Protein AF-A0A9R1CIN1-F1 (afdb_monomer_lite)

Structure (mmCIF, N/CA/C/O backbone):
data_AF-A0A9R1CIN1-F1
#
_entry.id   AF-A0A9R1CIN1-F1
#
loop_
_atom_site.group_PDB
_atom_site.id
_atom_site.type_symbol
_atom_site.label_atom_id
_atom_site.label_alt_id
_atom_site.label_comp_id
_atom_site.label_asym_id
_atom_site.label_entity_id
_atom_site.label_seq_id
_atom_site.pdbx_PDB_ins_code
_atom_site.Cartn_x
_atom_site.Cartn_y
_atom_site.Cartn_z
_atom_site.occupancy
_atom_site.B_iso_or_equiv
_atom_site.auth_seq_id
_atom_site.auth_comp_id
_atom_site.auth_asym_id
_atom_site.auth_atom_id
_atom_site.pdbx_PDB_model_num
ATOM 1 N N . MET A 1 1 ? -16.909 10.415 8.789 1.00 70.81 1 MET A N 1
ATOM 2 C CA . MET A 1 1 ? -15.830 10.164 7.809 1.00 70.81 1 MET A CA 1
ATOM 3 C C . MET A 1 1 ? -15.130 8.892 8.243 1.00 70.81 1 MET A C 1
ATOM 5 O O . MET A 1 1 ? -14.930 8.748 9.443 1.00 70.81 1 MET A O 1
ATOM 9 N N . SER A 1 2 ? -14.850 7.971 7.316 1.00 83.56 2 SER A N 1
ATOM 10 C CA . SER A 1 2 ? -14.160 6.710 7.631 1.00 83.56 2 SER A CA 1
ATOM 11 C C . SER A 1 2 ? -12.749 6.995 8.178 1.00 83.56 2 SER A C 1
ATOM 13 O O . SER A 1 2 ? -12.068 7.854 7.612 1.00 83.56 2 SER A O 1
ATOM 15 N N . PRO A 1 3 ? -12.286 6.296 9.235 1.00 88.06 3 PRO A N 1
ATOM 16 C CA . PRO A 1 3 ? -10.905 6.387 9.720 1.00 88.06 3 PRO A CA 1
ATOM 17 C C . PRO A 1 3 ? -9.854 6.014 8.668 1.00 88.06 3 PRO A C 1
ATOM 19 O O . PRO A 1 3 ? -8.723 6.480 8.739 1.00 88.06 3 PRO A O 1
ATOM 22 N N . LEU A 1 4 ? -10.219 5.190 7.682 1.00 88.50 4 LEU A N 1
ATOM 23 C CA . LEU A 1 4 ? -9.330 4.763 6.597 1.00 88.50 4 LEU A CA 1
ATOM 24 C C . LEU A 1 4 ? -9.269 5.747 5.431 1.00 88.50 4 LEU A C 1
ATOM 26 O O . LEU A 1 4 ? -8.495 5.548 4.484 1.00 88.50 4 LEU A O 1
ATOM 30 N N . GLU A 1 5 ? -10.088 6.794 5.480 1.00 86.00 5 GLU A N 1
ATOM 31 C CA . GLU A 1 5 ? -10.163 7.768 4.414 1.00 86.00 5 GLU A CA 1
ATOM 32 C C . GLU A 1 5 ? -8.880 8.592 4.355 1.00 86.00 5 GLU A C 1
ATOM 34 O O . GLU A 1 5 ? -8.491 9.260 5.311 1.00 86.00 5 GLU A O 1
ATOM 39 N N . SER A 1 6 ? -8.253 8.607 3.177 1.00 84.06 6 SER A N 1
ATOM 40 C CA . SER A 1 6 ? -7.170 9.540 2.869 1.00 84.06 6 SER A CA 1
ATOM 41 C C . SER A 1 6 ? -5.920 9.439 3.762 1.00 84.06 6 SER A C 1
ATOM 43 O O . SER A 1 6 ? -5.223 10.437 3.972 1.00 84.06 6 SER A O 1
ATOM 45 N N . LEU A 1 7 ? -5.591 8.243 4.251 1.00 90.44 7 LEU A N 1
ATOM 46 C CA . LEU A 1 7 ? -4.365 8.019 5.015 1.00 90.44 7 LEU A CA 1
ATOM 47 C C . LEU A 1 7 ? -3.147 7.908 4.090 1.00 90.44 7 LEU A C 1
ATOM 49 O O . LEU A 1 7 ? -3.211 7.368 2.983 1.00 90.44 7 LEU A O 1
ATOM 53 N N . SER A 1 8 ? -2.002 8.392 4.569 1.00 92.31 8 SER A N 1
ATOM 54 C CA . SER A 1 8 ? -0.723 8.263 3.870 1.00 92.31 8 SER A CA 1
ATOM 55 C C . SER A 1 8 ? 0.415 8.060 4.860 1.00 92.31 8 SER A C 1
ATOM 57 O O . SER A 1 8 ? 0.548 8.855 5.798 1.00 92.31 8 SER A O 1
ATOM 59 N N . GLN A 1 9 ? 1.262 7.064 4.609 1.00 92.38 9 GLN A N 1
ATOM 60 C CA . GLN A 1 9 ? 2.393 6.731 5.467 1.00 92.38 9 GLN A CA 1
ATOM 61 C C . GLN A 1 9 ? 3.642 6.385 4.660 1.00 92.38 9 GLN A C 1
ATOM 63 O O . GLN A 1 9 ? 3.578 5.716 3.631 1.00 92.38 9 GLN A O 1
ATOM 68 N N . ARG A 1 10 ? 4.808 6.809 5.151 1.00 92.19 10 ARG A N 1
ATOM 69 C CA . ARG A 1 10 ? 6.095 6.406 4.579 1.00 92.19 10 ARG A CA 1
ATOM 70 C C . ARG A 1 10 ? 6.575 5.118 5.240 1.00 92.19 10 ARG A C 1
ATOM 72 O O . ARG A 1 10 ? 6.716 5.074 6.456 1.00 92.19 10 ARG A O 1
ATOM 79 N N . ILE A 1 11 ? 6.891 4.102 4.442 1.00 93.38 11 ILE A N 1
ATOM 80 C CA . ILE A 1 11 ? 7.419 2.821 4.927 1.00 93.38 11 ILE A CA 1
ATOM 81 C C . ILE A 1 11 ? 8.900 2.718 4.568 1.00 93.38 11 ILE A C 1
ATOM 83 O O . ILE A 1 11 ? 9.298 2.977 3.429 1.00 93.38 11 ILE A O 1
ATOM 87 N N . HIS A 1 12 ? 9.729 2.340 5.541 1.00 91.50 12 HIS A N 1
ATOM 88 C CA . HIS A 1 12 ? 11.153 2.075 5.349 1.00 91.50 12 HIS A CA 1
ATOM 89 C C . HIS A 1 12 ? 11.402 0.565 5.386 1.00 91.50 12 HIS A C 1
ATOM 91 O O . HIS A 1 12 ? 11.463 -0.033 6.456 1.00 91.50 12 HIS A O 1
ATOM 97 N N . ALA A 1 13 ? 11.571 -0.050 4.217 1.00 89.62 13 ALA A N 1
ATOM 98 C CA . ALA A 1 13 ? 11.875 -1.470 4.092 1.00 89.62 13 ALA A CA 1
ATOM 99 C C . ALA A 1 13 ? 13.382 -1.703 4.287 1.00 89.62 13 ALA A C 1
ATOM 101 O O . ALA A 1 13 ? 14.145 -1.845 3.331 1.00 89.62 13 ALA A O 1
ATOM 102 N N . THR A 1 14 ? 13.824 -1.689 5.546 1.00 86.25 14 THR A N 1
ATOM 103 C CA . THR A 1 14 ? 15.242 -1.805 5.937 1.00 86.25 14 THR A CA 1
ATOM 104 C C . THR A 1 14 ? 15.818 -3.208 5.767 1.00 86.25 14 THR A C 1
ATOM 106 O O . THR A 1 14 ? 17.038 -3.364 5.732 1.00 86.25 14 THR A O 1
ATOM 109 N N . LEU A 1 15 ? 14.957 -4.222 5.645 1.00 85.81 15 LEU A N 1
ATOM 110 C CA . LEU A 1 15 ? 15.379 -5.596 5.388 1.00 85.81 15 LEU A CA 1
ATOM 111 C C . LEU A 1 15 ? 15.791 -5.820 3.928 1.00 85.81 15 LEU A C 1
ATOM 113 O O . LEU A 1 15 ? 16.575 -6.731 3.668 1.00 85.81 15 LEU A O 1
ATOM 117 N N . LEU A 1 16 ? 15.333 -4.982 2.993 1.00 86.94 16 LEU A N 1
ATOM 118 C CA . LEU A 1 16 ? 15.762 -5.044 1.597 1.00 86.94 16 LEU A CA 1
ATOM 119 C C . LEU A 1 16 ? 17.217 -4.582 1.441 1.00 86.94 16 LEU A C 1
ATOM 121 O O . LEU A 1 16 ? 17.738 -3.784 2.221 1.00 86.94 16 LEU A O 1
ATOM 125 N N . SER A 1 17 ? 17.886 -5.103 0.417 1.00 84.25 17 SER A N 1
ATOM 126 C CA . SER A 1 17 ? 19.246 -4.732 0.042 1.00 84.25 17 SER A CA 1
ATOM 127 C C . SER A 1 17 ? 19.285 -4.338 -1.443 1.00 84.25 17 SER A C 1
ATOM 129 O O . SER A 1 17 ? 19.195 -5.229 -2.295 1.00 84.25 17 SER A O 1
ATOM 131 N N . PRO A 1 18 ? 19.415 -3.031 -1.757 1.00 85.94 18 PRO A N 1
ATOM 132 C CA . PRO A 1 18 ? 19.494 -1.902 -0.817 1.00 85.94 18 PRO A CA 1
ATOM 133 C C . PRO A 1 18 ? 18.159 -1.622 -0.085 1.00 85.94 18 PRO A C 1
ATOM 135 O O . PRO A 1 18 ? 17.100 -1.998 -0.590 1.00 85.94 18 PRO A O 1
ATOM 138 N N . PRO A 1 19 ? 18.181 -0.949 1.087 1.00 88.38 19 PRO A N 1
ATOM 139 C CA . PRO A 1 19 ? 16.961 -0.511 1.760 1.00 88.38 19 PRO A CA 1
ATOM 140 C C . PRO A 1 19 ? 16.111 0.387 0.863 1.00 88.38 19 PRO A C 1
ATOM 142 O O . PRO A 1 19 ? 16.631 1.318 0.245 1.00 88.38 19 PRO A O 1
ATOM 145 N N . ALA A 1 20 ? 14.800 0.161 0.852 1.00 90.94 20 ALA A N 1
ATOM 146 C CA . ALA A 1 20 ? 13.874 0.924 0.021 1.00 90.94 20 ALA A CA 1
ATOM 147 C C . ALA A 1 20 ? 12.898 1.759 0.855 1.00 90.94 20 ALA A C 1
ATOM 149 O O . ALA A 1 20 ? 12.593 1.458 2.012 1.00 90.94 20 ALA A O 1
ATOM 150 N N . LYS A 1 21 ? 12.405 2.837 0.246 1.00 93.12 21 LYS A N 1
ATOM 151 C CA . LYS A 1 21 ? 11.397 3.730 0.817 1.00 93.12 21 LYS A CA 1
ATOM 152 C C . LYS A 1 21 ? 10.156 3.675 -0.053 1.00 93.12 21 LYS A C 1
ATOM 154 O O . LYS A 1 21 ? 10.254 3.871 -1.259 1.00 93.12 21 LYS A O 1
ATOM 159 N N . PHE A 1 22 ? 9.014 3.475 0.581 1.00 94.56 22 PHE A N 1
ATOM 160 C CA . PHE A 1 22 ? 7.723 3.455 -0.083 1.00 94.56 22 PHE A CA 1
ATOM 161 C C . PHE A 1 22 ? 6.812 4.530 0.500 1.00 94.56 22 PHE A C 1
ATOM 163 O O . PHE A 1 22 ? 6.932 4.887 1.676 1.00 94.56 22 PHE A O 1
ATOM 170 N N . LEU A 1 23 ? 5.892 5.026 -0.319 1.00 94.50 23 LEU A N 1
ATOM 171 C CA . LEU A 1 23 ? 4.753 5.819 0.122 1.00 94.50 23 LEU A CA 1
ATOM 172 C C . LEU A 1 23 ? 3.507 4.940 0.023 1.00 94.50 23 LEU A C 1
ATOM 174 O O . LEU A 1 23 ? 3.068 4.611 -1.073 1.00 94.50 23 LEU A O 1
ATOM 178 N N . LEU A 1 24 ? 2.950 4.559 1.167 1.00 95.44 24 LEU A N 1
ATOM 179 C CA . LEU A 1 24 ? 1.641 3.931 1.245 1.00 95.44 24 LEU A CA 1
ATOM 180 C C . LEU A 1 24 ? 0.569 5.016 1.237 1.00 95.44 24 LEU A C 1
ATOM 182 O O . LEU A 1 24 ? 0.653 5.984 1.996 1.00 95.44 24 LEU A O 1
ATOM 186 N N . THR A 1 25 ? -0.464 4.813 0.436 1.00 94.31 25 THR A N 1
ATOM 187 C CA . THR A 1 25 ? -1.709 5.567 0.497 1.00 94.31 25 THR A CA 1
ATOM 188 C C . THR A 1 25 ? -2.868 4.598 0.697 1.00 94.31 25 THR A C 1
ATOM 190 O O . THR A 1 25 ? -2.866 3.471 0.197 1.00 94.31 25 THR A O 1
ATOM 193 N N . SER A 1 26 ? -3.854 5.042 1.464 1.00 91.81 26 SER A N 1
ATOM 194 C CA . SER A 1 26 ? -5.037 4.274 1.828 1.00 91.81 26 SER A CA 1
ATOM 195 C C . SER A 1 26 ? -6.272 5.129 1.601 1.00 91.81 26 SER A C 1
ATOM 197 O O . SER A 1 26 ? -6.281 6.319 1.925 1.00 91.81 26 SER A O 1
ATOM 199 N N . LYS A 1 27 ? -7.313 4.524 1.031 1.00 90.31 27 LYS A N 1
ATOM 200 C CA . LYS A 1 27 ? -8.592 5.190 0.801 1.00 90.31 27 LYS A CA 1
ATOM 201 C C . LYS A 1 27 ? -9.753 4.211 0.935 1.00 90.31 27 LYS A C 1
ATOM 203 O O . LYS A 1 27 ? -9.635 3.056 0.516 1.00 90.31 27 LYS A O 1
ATOM 208 N N . ARG A 1 28 ? -10.883 4.684 1.463 1.00 89.44 28 ARG A N 1
ATOM 209 C CA . ARG A 1 28 ? -12.135 3.929 1.454 1.00 89.44 28 ARG A CA 1
ATOM 210 C C . ARG A 1 28 ? -12.804 4.062 0.083 1.00 89.44 28 ARG A C 1
ATOM 212 O O . ARG A 1 28 ? -12.835 5.144 -0.506 1.00 89.44 28 ARG A O 1
ATOM 219 N N . ALA A 1 29 ? -13.282 2.959 -0.481 1.00 84.81 29 ALA A N 1
ATOM 220 C CA . ALA A 1 29 ? -14.092 3.021 -1.693 1.00 84.81 29 ALA A CA 1
ATOM 221 C C . ALA A 1 29 ? -15.474 3.622 -1.390 1.00 84.81 29 ALA A C 1
ATOM 223 O O . ALA A 1 29 ? -15.949 3.564 -0.264 1.00 84.81 29 ALA A O 1
ATOM 224 N N . VAL A 1 30 ? -16.115 4.201 -2.411 1.00 79.12 30 VAL A N 1
ATOM 225 C CA . VAL A 1 30 ? -17.424 4.877 -2.285 1.00 79.12 30 VAL A CA 1
ATOM 226 C C . VAL A 1 30 ? -18.550 3.904 -1.918 1.00 79.12 30 VAL A C 1
ATOM 228 O O . VAL A 1 30 ? -19.566 4.319 -1.376 1.00 79.12 30 VAL A O 1
ATOM 231 N N . ASP A 1 31 ? -18.375 2.621 -2.225 1.00 79.06 31 ASP A N 1
ATOM 232 C CA . ASP A 1 31 ? -19.323 1.552 -1.908 1.00 79.06 31 ASP A CA 1
ATOM 233 C C . ASP A 1 31 ? -19.186 1.014 -0.473 1.00 79.06 31 ASP A C 1
ATOM 235 O O . ASP A 1 31 ? -19.886 0.069 -0.125 1.00 79.06 31 ASP A O 1
ATOM 239 N N . ASP A 1 32 ? -18.298 1.588 0.351 1.00 73.69 32 ASP A N 1
ATOM 240 C CA . ASP A 1 32 ? -18.041 1.210 1.748 1.00 73.69 32 ASP A CA 1
ATOM 241 C C . ASP A 1 32 ? -17.740 -0.287 1.973 1.00 73.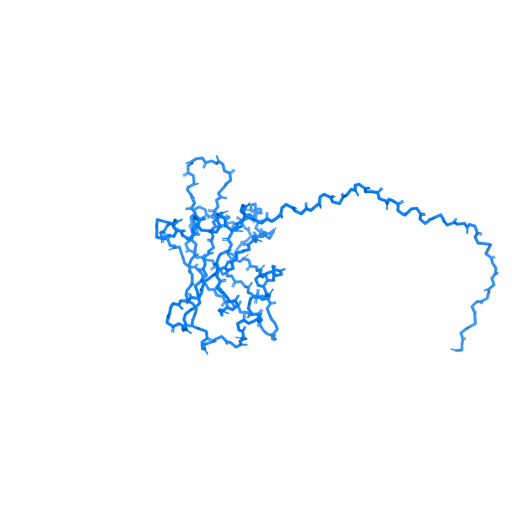69 32 ASP A C 1
ATOM 243 O O . ASP A 1 32 ? -17.716 -0.764 3.106 1.00 73.69 32 ASP A O 1
ATOM 247 N N . GLN A 1 33 ? -17.429 -1.053 0.928 1.00 86.69 33 GLN A N 1
ATOM 248 C CA . GLN A 1 33 ? -17.014 -2.454 1.059 1.00 86.69 33 GLN A CA 1
ATOM 249 C C . GLN A 1 33 ? -15.511 -2.588 0.885 1.00 86.69 33 GLN A C 1
ATOM 251 O O . GLN A 1 33 ? -14.843 -3.270 1.663 1.00 86.69 33 GLN A O 1
ATOM 256 N N . TRP A 1 34 ? -14.946 -1.825 -0.046 1.00 91.75 34 TRP A N 1
ATOM 257 C CA . TRP A 1 34 ? -13.546 -1.967 -0.407 1.00 91.75 34 TRP A CA 1
ATOM 258 C C . TRP A 1 34 ? -12.649 -0.952 0.295 1.00 91.75 34 TRP A C 1
ATOM 260 O O . TRP A 1 34 ? -12.966 0.230 0.463 1.00 91.75 34 TRP A O 1
ATOM 270 N N . TRP A 1 35 ? -11.482 -1.429 0.697 1.00 93.12 35 TRP A N 1
ATOM 271 C CA . TRP A 1 35 ? -10.374 -0.641 1.194 1.00 93.12 35 TRP A CA 1
ATOM 272 C C . TRP A 1 35 ? -9.221 -0.726 0.203 1.00 93.12 35 TRP A C 1
ATOM 274 O O . TRP A 1 35 ? -8.722 -1.806 -0.107 1.00 93.12 35 TRP A O 1
ATOM 284 N N . ARG A 1 36 ? -8.819 0.427 -0.332 1.00 93.75 36 ARG A N 1
ATOM 285 C CA . ARG A 1 36 ? -7.842 0.515 -1.416 1.00 93.75 36 ARG A CA 1
ATOM 286 C C . ARG A 1 36 ? -6.494 0.934 -0.866 1.00 93.75 36 ARG A C 1
ATOM 288 O O . ARG A 1 36 ? -6.355 2.035 -0.331 1.00 93.75 36 ARG A O 1
ATOM 295 N N . LEU A 1 37 ? -5.501 0.078 -1.062 1.00 95.31 37 LEU A N 1
ATOM 296 C CA . LEU A 1 37 ? -4.110 0.319 -0.705 1.00 95.31 37 LEU A CA 1
ATOM 297 C C . LEU A 1 37 ? -3.269 0.500 -1.958 1.00 95.31 37 LEU A C 1
ATOM 299 O O . LEU A 1 37 ? -3.345 -0.306 -2.888 1.00 95.31 37 LEU A O 1
ATOM 303 N N . ARG A 1 38 ? -2.457 1.554 -1.984 1.00 96.38 38 ARG A N 1
ATOM 304 C CA . ARG A 1 38 ? -1.497 1.805 -3.062 1.00 96.38 38 ARG A CA 1
ATOM 305 C C . ARG A 1 38 ? -0.130 2.065 -2.461 1.00 96.38 38 ARG A C 1
ATOM 307 O O . ARG A 1 38 ? 0.013 2.884 -1.557 1.00 96.38 38 ARG A O 1
ATOM 314 N N . LEU A 1 39 ? 0.870 1.347 -2.946 1.00 96.81 39 LEU A N 1
ATOM 315 C CA . LEU A 1 39 ? 2.239 1.437 -2.470 1.00 96.81 39 LEU A CA 1
ATOM 316 C C . LEU A 1 39 ? 3.110 1.979 -3.594 1.00 96.81 39 LEU A C 1
ATOM 318 O O . LEU A 1 39 ? 3.407 1.276 -4.554 1.00 96.81 39 LEU A O 1
ATOM 322 N N . PHE A 1 40 ? 3.503 3.240 -3.475 1.00 95.31 40 PHE A N 1
ATOM 323 C CA . PHE A 1 40 ? 4.345 3.912 -4.450 1.00 95.31 40 PHE A CA 1
ATOM 324 C C . PHE A 1 40 ? 5.815 3.759 -4.094 1.00 95.31 40 PHE A C 1
ATOM 326 O O . PHE A 1 40 ? 6.213 3.867 -2.931 1.00 95.31 40 PHE A O 1
ATOM 333 N N . TRP A 1 41 ? 6.631 3.588 -5.121 1.00 94.25 41 TRP A N 1
ATOM 334 C CA . TRP A 1 41 ? 8.079 3.562 -5.019 1.00 94.25 41 TRP A CA 1
ATOM 335 C C . TRP A 1 41 ? 8.699 4.410 -6.120 1.00 94.25 41 TRP A C 1
ATOM 337 O O . TRP A 1 41 ? 8.189 4.493 -7.238 1.00 94.25 41 TRP A O 1
ATOM 347 N N . ASN A 1 42 ? 9.828 5.019 -5.787 1.00 90.00 42 ASN A N 1
ATOM 348 C CA . ASN A 1 42 ? 10.684 5.720 -6.723 1.00 90.00 42 ASN A CA 1
ATOM 349 C C . ASN A 1 42 ? 12.135 5.371 -6.371 1.00 90.00 42 ASN A C 1
ATOM 351 O O . ASN A 1 42 ? 12.506 5.389 -5.196 1.00 90.00 42 ASN A O 1
ATOM 355 N N . ASP A 1 43 ? 12.939 5.094 -7.394 1.00 81.69 43 ASP A N 1
ATOM 356 C CA . ASP A 1 43 ? 14.365 4.765 -7.303 1.00 81.69 43 ASP A CA 1
ATOM 357 C C . ASP A 1 43 ? 15.239 5.949 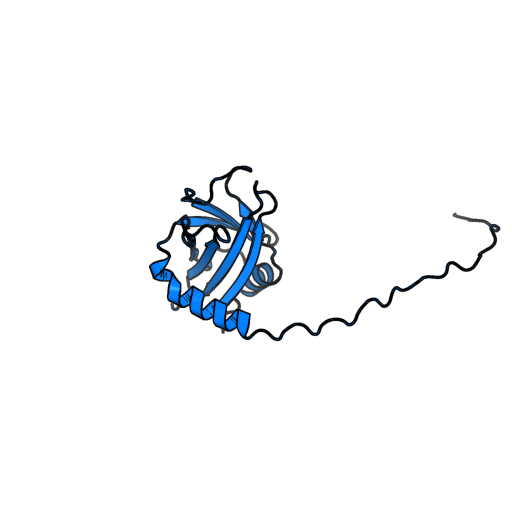-6.838 1.00 81.69 43 ASP A C 1
ATOM 359 O O . ASP A 1 43 ? 16.435 5.828 -6.598 1.00 81.69 43 ASP A O 1
ATOM 363 N N . GLY A 1 44 ? 14.641 7.129 -6.654 1.00 69.25 44 GLY A N 1
ATOM 364 C CA . GLY A 1 44 ? 15.269 8.222 -5.917 1.00 69.25 44 GLY A CA 1
ATOM 365 C C . GLY A 1 44 ? 16.249 9.070 -6.725 1.00 69.25 44 GLY A C 1
ATOM 366 O O . GLY A 1 44 ? 16.969 9.861 -6.118 1.00 69.25 44 GLY A O 1
ATOM 367 N N . GLY A 1 45 ? 16.249 8.982 -8.060 1.00 59.59 45 GLY A N 1
ATOM 368 C CA . GLY A 1 45 ? 16.885 10.016 -8.882 1.00 59.59 45 GLY A CA 1
ATOM 369 C C . GLY A 1 45 ? 17.476 9.599 -10.223 1.00 59.59 45 GLY A C 1
ATOM 370 O O . GLY A 1 45 ? 17.860 10.497 -10.970 1.00 59.59 45 GLY A O 1
ATOM 371 N N . ASP A 1 46 ? 17.543 8.311 -10.577 1.00 57.00 46 ASP A N 1
ATOM 372 C CA . ASP A 1 46 ? 17.897 7.960 -11.956 1.00 57.00 46 ASP A CA 1
ATOM 373 C C . ASP A 1 46 ? 16.654 8.103 -12.845 1.00 57.00 46 ASP A C 1
ATOM 375 O O . ASP A 1 46 ? 15.678 7.367 -12.716 1.00 57.00 46 ASP A O 1
ATOM 379 N N . SER A 1 47 ? 16.679 9.092 -13.740 1.00 53.97 47 SER A N 1
ATOM 380 C CA . SER A 1 47 ? 15.582 9.467 -14.654 1.00 53.97 47 SER A CA 1
ATOM 381 C C . SER A 1 47 ? 15.037 8.330 -15.535 1.00 53.97 47 SER A C 1
ATOM 383 O O . SER A 1 47 ? 14.029 8.508 -16.215 1.00 53.97 47 SER A O 1
ATOM 385 N N . LYS A 1 48 ? 15.703 7.170 -15.542 1.00 57.91 48 LYS A N 1
ATOM 386 C CA . LYS A 1 48 ? 15.332 5.981 -16.313 1.00 57.91 48 LYS A CA 1
ATOM 387 C C . LYS A 1 48 ? 14.272 5.122 -15.627 1.00 57.91 48 LYS A C 1
ATOM 389 O O . LYS A 1 48 ? 13.516 4.447 -16.323 1.00 57.91 48 LYS A O 1
ATOM 394 N N . THR A 1 49 ? 14.206 5.139 -14.297 1.00 62.41 49 THR A N 1
ATOM 395 C CA . THR A 1 49 ? 13.269 4.311 -13.530 1.00 62.41 49 THR A CA 1
ATOM 396 C C . THR A 1 49 ? 12.106 5.183 -13.064 1.00 62.41 49 THR A C 1
ATOM 398 O O . THR A 1 49 ? 12.231 5.977 -12.134 1.00 62.41 49 THR A O 1
ATOM 401 N N . GLY A 1 50 ? 10.968 5.073 -13.753 1.00 78.56 50 GLY A N 1
ATOM 402 C CA . GLY A 1 50 ? 9.748 5.805 -13.407 1.00 78.56 50 GLY A CA 1
ATOM 403 C C . GLY A 1 50 ? 9.172 5.407 -12.043 1.00 78.56 50 GLY A C 1
ATOM 404 O O . GLY A 1 50 ? 9.546 4.391 -11.454 1.00 78.56 50 GLY A O 1
ATOM 405 N N . VAL A 1 51 ? 8.228 6.209 -11.545 1.00 89.94 51 VAL A N 1
ATOM 406 C CA . VAL A 1 51 ? 7.442 5.866 -10.351 1.00 89.94 51 VAL A CA 1
ATOM 407 C C . VAL A 1 51 ? 6.679 4.569 -10.615 1.00 89.94 51 VAL A C 1
ATOM 409 O O . VAL A 1 51 ? 5.981 4.454 -11.622 1.00 89.94 51 VAL A O 1
ATOM 412 N N . ARG A 1 52 ? 6.792 3.606 -9.699 1.00 93.81 52 ARG A N 1
ATOM 413 C CA . ARG A 1 52 ? 6.011 2.361 -9.720 1.00 93.81 52 ARG A CA 1
ATOM 414 C C . ARG A 1 52 ? 4.968 2.383 -8.617 1.00 93.81 52 ARG A C 1
ATOM 416 O O . ARG A 1 52 ? 5.166 3.021 -7.580 1.00 93.81 52 ARG A O 1
ATOM 423 N N . VAL A 1 53 ? 3.876 1.663 -8.839 1.00 96.38 53 VAL A N 1
ATOM 424 C CA . VAL A 1 53 ? 2.793 1.514 -7.872 1.00 96.38 53 VAL A CA 1
ATOM 425 C C . VAL A 1 53 ? 2.342 0.063 -7.817 1.00 96.38 53 VAL A C 1
ATOM 427 O O . VAL A 1 53 ? 2.075 -0.545 -8.849 1.00 96.38 53 VAL A O 1
ATOM 430 N N . TRP A 1 54 ? 2.237 -0.482 -6.610 1.00 97.75 54 TRP A N 1
ATOM 431 C CA . TRP A 1 54 ? 1.550 -1.747 -6.368 1.00 97.75 54 TRP A CA 1
ATOM 432 C C . TRP A 1 54 ? 0.215 -1.481 -5.690 1.00 97.75 54 TRP A C 1
ATOM 434 O O . TRP A 1 54 ? 0.079 -0.545 -4.898 1.00 97.75 54 TRP A O 1
ATOM 444 N N . THR A 1 55 ? -0.782 -2.286 -6.025 1.00 97.44 55 THR A N 1
ATOM 445 C CA . THR A 1 55 ? -2.183 -2.025 -5.714 1.00 97.44 55 THR A CA 1
ATOM 446 C C . THR A 1 55 ? -2.839 -3.254 -5.104 1.00 97.44 55 THR A C 1
ATOM 448 O O . THR A 1 55 ? -2.585 -4.376 -5.536 1.00 97.44 55 THR A O 1
ATOM 451 N N . ALA A 1 56 ? -3.670 -3.034 -4.088 1.00 96.31 56 ALA A N 1
ATOM 452 C CA . ALA A 1 56 ? -4.570 -4.039 -3.544 1.00 96.31 56 ALA A CA 1
ATOM 453 C C . ALA A 1 56 ? -5.899 -3.392 -3.160 1.00 96.31 56 ALA A C 1
ATOM 455 O O . ALA A 1 56 ? -5.921 -2.302 -2.579 1.00 96.31 56 ALA A O 1
ATOM 456 N N . ASP A 1 57 ? -6.986 -4.091 -3.461 1.00 94.44 57 ASP A N 1
ATOM 457 C CA . ASP A 1 57 ? -8.332 -3.750 -3.023 1.00 94.44 57 ASP A CA 1
ATOM 458 C C . ASP A 1 57 ? -8.802 -4.871 -2.098 1.00 94.44 57 ASP A C 1
ATOM 460 O O . ASP A 1 57 ? -8.847 -6.036 -2.484 1.00 94.44 57 ASP A O 1
ATOM 464 N N . ILE A 1 58 ? -9.072 -4.518 -0.846 1.00 93.31 58 ILE A N 1
ATOM 465 C CA . ILE A 1 58 ? -9.361 -5.458 0.234 1.00 93.31 58 ILE A CA 1
ATOM 466 C C . ILE A 1 58 ? -10.823 -5.293 0.622 1.00 93.31 58 ILE A C 1
ATOM 468 O O . ILE A 1 58 ? -11.250 -4.184 0.945 1.00 93.31 58 ILE A O 1
ATOM 472 N N . ASN A 1 59 ? -11.584 -6.382 0.615 1.00 92.50 59 ASN A N 1
ATOM 473 C CA . ASN A 1 59 ? -12.936 -6.378 1.152 1.00 92.50 59 ASN A CA 1
ATOM 474 C C . ASN A 1 59 ? -12.861 -6.307 2.684 1.00 92.50 59 ASN A C 1
ATOM 476 O O . ASN A 1 59 ? -12.325 -7.216 3.317 1.00 92.50 59 ASN A O 1
ATOM 480 N N . LEU A 1 60 ? -13.373 -5.233 3.292 1.00 90.50 60 LEU A N 1
ATOM 481 C CA . LEU A 1 60 ? -13.304 -5.081 4.748 1.00 90.50 60 LEU A CA 1
ATOM 482 C C . LEU A 1 60 ? -14.171 -6.089 5.505 1.00 90.50 60 LEU A C 1
ATOM 484 O O . LEU A 1 60 ? -13.864 -6.376 6.657 1.00 90.50 60 LEU A O 1
ATOM 488 N N . GLU A 1 61 ? -15.187 -6.680 4.872 1.00 89.31 61 GLU A N 1
ATOM 489 C CA . GLU A 1 61 ? -15.980 -7.755 5.486 1.00 89.31 61 GLU A CA 1
ATOM 490 C C . GLU A 1 61 ? -15.145 -9.025 5.731 1.00 89.31 61 GLU A C 1
ATOM 492 O O . GLU A 1 61 ? -15.437 -9.807 6.634 1.00 89.31 61 GLU A O 1
ATOM 497 N N . GLU A 1 62 ? -14.070 -9.216 4.962 1.00 88.69 62 GLU A N 1
ATOM 498 C CA . GLU A 1 62 ? -13.147 -10.350 5.095 1.00 88.69 62 GLU A CA 1
ATOM 499 C C . GLU A 1 62 ? -12.019 -10.072 6.102 1.00 88.69 62 GLU A C 1
ATOM 501 O O . GLU A 1 62 ? -11.256 -10.969 6.474 1.00 88.69 62 GLU A O 1
ATOM 506 N N . VAL A 1 63 ? -11.906 -8.828 6.573 1.00 89.00 63 VAL A N 1
ATOM 507 C CA . VAL A 1 63 ? -10.860 -8.400 7.496 1.00 89.00 63 VAL A CA 1
ATOM 508 C C . VAL A 1 63 ? -11.356 -8.510 8.932 1.00 89.00 63 VAL A C 1
ATOM 510 O O . VAL A 1 63 ? -12.284 -7.833 9.359 1.00 89.00 63 VAL A O 1
ATOM 513 N N . SER A 1 64 ? -10.680 -9.328 9.738 1.00 86.88 64 SER A N 1
ATOM 514 C CA . SER A 1 64 ? -10.989 -9.495 11.166 1.00 86.88 64 SER A CA 1
ATOM 515 C C . SER A 1 64 ? -10.443 -8.349 12.042 1.00 86.88 64 SER A C 1
ATOM 517 O O . SER A 1 64 ? -9.813 -8.603 13.067 1.00 86.88 64 SER A O 1
ATOM 519 N N . ALA A 1 65 ? -10.626 -7.092 11.629 1.00 89.94 65 ALA A N 1
ATOM 520 C CA . ALA A 1 65 ? -10.199 -5.899 12.364 1.00 89.94 65 ALA A CA 1
ATOM 521 C C . ALA A 1 65 ? -11.095 -4.698 12.039 1.00 89.94 65 ALA A C 1
ATOM 523 O O . ALA A 1 65 ? -11.586 -4.576 10.921 1.00 89.94 65 ALA A O 1
ATOM 524 N N . THR A 1 66 ? -11.290 -3.798 13.006 1.00 92.00 66 THR A N 1
ATOM 525 C CA . THR A 1 66 ? -12.077 -2.576 12.781 1.00 92.00 66 THR A CA 1
ATOM 526 C C . THR A 1 66 ? -11.280 -1.536 11.994 1.00 92.00 66 THR A C 1
ATOM 528 O O . THR A 1 66 ? -10.044 -1.551 11.990 1.00 92.00 66 THR A O 1
ATOM 531 N N . GLU A 1 67 ? -11.979 -0.595 11.358 1.00 92.44 67 GLU A N 1
ATOM 532 C CA . GLU A 1 67 ? -11.343 0.489 10.603 1.00 92.44 67 GLU A CA 1
ATOM 533 C C . GLU A 1 67 ? -10.399 1.330 11.475 1.00 92.44 67 GLU A C 1
ATOM 535 O O . GLU A 1 67 ? -9.337 1.733 11.010 1.00 92.44 67 GLU A O 1
ATOM 540 N N . GLU A 1 68 ? -10.727 1.545 12.751 1.00 93.25 68 GLU A N 1
ATOM 541 C CA . GLU A 1 68 ? -9.901 2.307 13.695 1.00 93.25 68 GLU A CA 1
ATOM 542 C C . GLU A 1 68 ? -8.573 1.605 13.986 1.00 93.25 68 GLU A C 1
ATOM 544 O O . GLU A 1 68 ? -7.528 2.251 14.042 1.00 93.25 68 GLU A O 1
ATOM 549 N N . VAL A 1 69 ? -8.597 0.278 14.144 1.00 94.12 69 VAL A N 1
ATOM 550 C CA . VAL A 1 69 ? -7.385 -0.521 14.376 1.00 94.12 69 VAL A CA 1
ATOM 551 C C . VAL A 1 69 ? -6.483 -0.484 13.143 1.00 94.12 69 VAL A C 1
ATOM 553 O O . VAL A 1 69 ? -5.267 -0.319 13.266 1.00 94.12 69 VAL A O 1
ATOM 556 N N . LEU A 1 70 ? -7.074 -0.597 11.953 1.00 93.88 70 LEU A N 1
ATOM 557 C CA . LEU A 1 70 ? -6.352 -0.511 10.684 1.00 93.88 70 LEU A CA 1
ATOM 558 C C . LEU A 1 70 ? -5.748 0.885 10.469 1.00 93.88 70 LEU A C 1
ATOM 560 O O . LEU A 1 70 ? -4.573 0.999 10.112 1.00 93.88 70 LEU A O 1
ATOM 564 N N . ALA A 1 71 ? -6.522 1.939 10.731 1.00 94.12 71 ALA A N 1
ATOM 565 C CA . ALA A 1 71 ? -6.069 3.321 10.633 1.00 94.12 71 ALA A CA 1
ATOM 566 C C . ALA A 1 71 ? -4.900 3.591 11.588 1.00 94.12 71 ALA A C 1
ATOM 568 O O . ALA A 1 71 ? -3.840 4.039 11.148 1.00 94.12 71 ALA A O 1
ATOM 569 N N . ALA A 1 72 ? -5.041 3.209 12.861 1.00 94.38 72 ALA A N 1
ATOM 570 C CA . ALA A 1 72 ? -3.990 3.361 13.859 1.00 94.38 72 ALA A CA 1
ATOM 571 C C . ALA A 1 72 ? -2.704 2.623 13.456 1.00 94.38 72 ALA A C 1
ATOM 573 O O . ALA A 1 72 ? -1.607 3.161 13.615 1.00 94.38 72 ALA A O 1
ATOM 574 N N . ALA A 1 73 ? -2.812 1.416 12.890 1.00 94.50 73 ALA A N 1
ATOM 575 C CA . ALA A 1 73 ? -1.654 0.670 12.406 1.00 94.50 73 ALA A CA 1
ATOM 576 C C . ALA A 1 73 ? -0.920 1.404 11.272 1.00 94.50 73 ALA A C 1
ATOM 578 O O . ALA A 1 73 ? 0.311 1.462 11.270 1.00 94.50 73 ALA A O 1
ATOM 579 N N . ILE A 1 74 ? -1.654 2.011 10.332 1.00 93.94 74 ILE A N 1
ATOM 580 C CA . ILE A 1 74 ? -1.047 2.815 9.263 1.00 93.94 74 ILE A CA 1
ATOM 581 C C . ILE A 1 74 ? -0.359 4.052 9.838 1.00 93.94 74 ILE A C 1
ATOM 583 O O . ILE A 1 74 ? 0.810 4.302 9.540 1.00 93.94 74 ILE A O 1
ATOM 587 N N . GLU A 1 75 ? -1.061 4.819 10.668 1.00 92.19 75 GLU A N 1
ATOM 588 C CA . GLU A 1 75 ? -0.565 6.083 11.221 1.00 92.19 75 GLU A CA 1
ATOM 589 C C . GLU A 1 75 ? 0.686 5.890 12.081 1.00 92.19 75 GLU A C 1
ATOM 591 O O . GLU A 1 75 ? 1.648 6.654 11.973 1.00 92.19 75 GLU A O 1
ATOM 596 N N . THR A 1 76 ? 0.712 4.823 12.880 1.00 91.00 76 THR A N 1
ATOM 597 C CA . THR A 1 76 ? 1.855 4.471 13.736 1.00 91.00 76 THR A CA 1
ATOM 598 C C . THR A 1 76 ? 2.977 3.750 12.989 1.00 91.00 76 THR A C 1
ATOM 600 O O . THR A 1 76 ? 4.047 3.531 13.552 1.00 91.00 76 THR A O 1
ATOM 603 N N . GLY A 1 77 ? 2.778 3.415 11.709 1.00 90.75 77 GLY A N 1
ATOM 604 C CA . GLY A 1 77 ? 3.796 2.755 10.893 1.00 90.75 77 GLY A CA 1
ATOM 605 C C . GLY A 1 77 ? 4.006 1.282 11.244 1.00 90.75 77 GLY A C 1
ATOM 606 O O . GLY A 1 77 ? 5.082 0.744 10.994 1.00 90.75 77 GLY A O 1
ATOM 607 N N . MET A 1 78 ? 2.982 0.616 11.781 1.00 93.81 78 MET A N 1
ATOM 608 C CA . MET A 1 78 ? 2.952 -0.825 12.059 1.00 93.81 78 MET A CA 1
ATOM 609 C C . MET A 1 78 ? 2.753 -1.622 10.761 1.00 93.81 78 MET A C 1
ATOM 611 O O . MET A 1 78 ? 1.796 -2.377 10.592 1.00 93.81 78 MET A O 1
ATOM 615 N N . LEU A 1 79 ? 3.660 -1.404 9.810 1.00 94.38 79 LEU A N 1
ATOM 616 C CA . LEU A 1 79 ? 3.597 -1.882 8.436 1.00 94.38 79 LEU A CA 1
ATOM 617 C C . LEU A 1 79 ? 4.960 -2.436 8.024 1.00 94.38 79 LEU A C 1
ATOM 619 O O . LEU A 1 79 ? 6.000 -1.849 8.325 1.00 94.38 79 LEU A O 1
ATOM 623 N N . HIS A 1 80 ? 4.958 -3.529 7.273 1.00 93.06 80 HIS A N 1
ATOM 624 C CA . HIS A 1 80 ? 6.169 -4.129 6.730 1.00 93.06 80 HIS A CA 1
ATOM 625 C C . HIS A 1 80 ? 5.955 -4.552 5.277 1.00 93.06 80 HIS A C 1
ATOM 627 O O . HIS A 1 80 ? 4.945 -5.167 4.955 1.00 93.06 80 HIS A O 1
ATOM 633 N N . VAL A 1 81 ? 6.907 -4.222 4.403 1.00 94.56 81 VAL A N 1
ATOM 634 C CA . VAL A 1 81 ? 6.904 -4.649 2.997 1.00 94.56 81 VAL A CA 1
ATOM 635 C C . VAL A 1 81 ? 7.824 -5.850 2.863 1.00 94.56 81 VAL A C 1
ATOM 637 O O . VAL A 1 81 ? 9.000 -5.765 3.217 1.00 94.56 81 VAL A O 1
ATOM 640 N N . ASP A 1 82 ? 7.293 -6.943 2.333 1.00 92.25 82 ASP A N 1
ATOM 641 C CA . ASP A 1 82 ? 8.031 -8.165 2.055 1.00 92.25 82 ASP A CA 1
ATOM 642 C C . ASP A 1 82 ? 8.002 -8.457 0.546 1.00 92.25 82 ASP A C 1
ATOM 644 O O . ASP A 1 82 ? 6.959 -8.465 -0.104 1.00 92.25 82 ASP A O 1
ATOM 648 N N . CYS A 1 83 ? 9.188 -8.650 -0.029 1.00 89.69 83 CYS A N 1
ATOM 649 C CA . CYS A 1 83 ? 9.380 -8.949 -1.449 1.00 89.69 83 CYS A CA 1
ATOM 650 C C . CYS A 1 83 ? 9.795 -10.416 -1.674 1.00 89.69 83 CYS A C 1
ATOM 652 O O . CYS A 1 83 ? 10.346 -10.755 -2.720 1.00 89.69 83 CYS A O 1
ATOM 654 N N . GLY A 1 84 ? 9.642 -11.277 -0.661 1.00 85.25 84 GLY A N 1
ATOM 655 C CA . GLY A 1 84 ? 10.002 -12.697 -0.663 1.00 85.25 84 GLY A CA 1
ATOM 656 C C . GLY A 1 84 ? 11.507 -12.983 -0.597 1.00 85.25 84 GLY A C 1
ATOM 657 O O . GLY A 1 84 ? 11.917 -14.104 -0.290 1.00 85.25 84 GLY A O 1
ATOM 658 N N . ARG A 1 85 ? 12.363 -11.995 -0.890 1.00 84.94 85 ARG A N 1
ATOM 659 C CA . ARG A 1 85 ? 13.829 -12.097 -0.850 1.00 84.94 85 ARG A CA 1
ATOM 660 C C . ARG A 1 85 ? 14.458 -10.792 -0.380 1.00 84.94 85 ARG A C 1
ATOM 662 O O . ARG A 1 85 ? 13.915 -9.711 -0.576 1.00 84.94 85 ARG A O 1
ATOM 669 N N . ARG A 1 86 ? 15.666 -10.902 0.182 1.00 79.69 86 ARG A N 1
ATOM 670 C CA . ARG A 1 86 ? 16.435 -9.755 0.685 1.00 79.69 86 ARG A CA 1
ATOM 671 C C . ARG A 1 86 ? 16.967 -8.850 -0.429 1.00 79.69 86 ARG A C 1
ATOM 673 O O . ARG A 1 86 ? 16.937 -7.635 -0.297 1.00 79.69 86 ARG A O 1
ATOM 680 N N . SER A 1 87 ? 17.491 -9.441 -1.501 1.00 86.62 87 SER A N 1
ATOM 681 C CA . SER A 1 87 ? 17.972 -8.711 -2.677 1.00 86.62 87 SER A CA 1
ATOM 682 C C . SER A 1 87 ? 16.939 -8.855 -3.784 1.00 86.62 87 SER A C 1
ATOM 684 O O . SER A 1 87 ? 16.664 -9.968 -4.238 1.00 86.62 87 SER A O 1
ATOM 686 N N . VAL A 1 88 ? 16.332 -7.735 -4.161 1.00 86.44 88 VAL A N 1
ATOM 687 C CA . VAL A 1 88 ? 15.264 -7.673 -5.155 1.00 86.44 88 VAL A CA 1
ATOM 688 C C . VAL A 1 88 ? 15.468 -6.446 -6.026 1.00 86.44 88 VAL A C 1
ATOM 690 O O . VAL A 1 88 ? 15.859 -5.385 -5.541 1.00 86.44 88 VAL A O 1
ATOM 693 N N . ASN A 1 89 ? 15.195 -6.590 -7.319 1.00 89.88 89 ASN A N 1
ATOM 694 C CA . ASN A 1 89 ? 15.127 -5.451 -8.214 1.00 89.88 89 ASN A CA 1
ATOM 695 C C . ASN A 1 89 ? 13.684 -4.929 -8.254 1.00 89.88 89 ASN A C 1
ATOM 697 O O . ASN A 1 89 ? 12.830 -5.495 -8.933 1.00 89.88 89 ASN A O 1
ATOM 701 N N . LEU A 1 90 ? 13.414 -3.841 -7.529 1.00 90.75 90 LEU A N 1
ATOM 702 C CA . LEU A 1 90 ? 12.081 -3.230 -7.470 1.00 90.75 90 LEU A CA 1
ATOM 703 C C . LEU A 1 90 ? 11.616 -2.684 -8.829 1.00 90.75 90 LEU A C 1
ATOM 705 O O . LEU A 1 90 ? 10.414 -2.590 -9.065 1.00 90.75 90 LEU A O 1
ATOM 709 N N . SER A 1 91 ? 12.544 -2.395 -9.752 1.00 89.75 91 SER A N 1
ATOM 710 C CA . SER A 1 91 ? 12.216 -1.943 -11.112 1.00 89.75 91 SER A CA 1
ATOM 711 C C . SER A 1 91 ? 11.615 -3.030 -12.007 1.00 89.75 91 SER A C 1
ATOM 713 O O . SER A 1 91 ? 11.087 -2.711 -13.067 1.00 89.75 91 SER A O 1
ATOM 715 N N . THR A 1 92 ? 11.665 -4.298 -11.596 1.00 89.94 92 THR A N 1
ATOM 716 C CA . THR A 1 92 ? 11.115 -5.438 -12.349 1.00 89.94 92 THR A CA 1
ATOM 717 C C . THR A 1 92 ? 10.169 -6.293 -11.507 1.00 89.94 92 THR A C 1
ATOM 719 O O . THR A 1 92 ? 9.827 -7.395 -11.913 1.00 89.94 92 THR A O 1
ATOM 722 N N . LEU A 1 93 ? 9.815 -5.844 -10.300 1.00 92.69 93 LEU A N 1
ATOM 723 C CA . LEU A 1 93 ? 8.976 -6.607 -9.383 1.00 92.69 93 LEU A CA 1
ATOM 724 C C . LEU A 1 93 ? 7.496 -6.351 -9.687 1.00 92.69 93 LEU A C 1
ATOM 726 O O . LEU A 1 93 ? 7.049 -5.201 -9.649 1.00 92.69 93 LEU A O 1
ATOM 730 N N . ASP A 1 94 ? 6.744 -7.416 -9.952 1.00 94.50 94 ASP A N 1
ATOM 731 C CA . ASP A 1 94 ? 5.322 -7.323 -10.308 1.00 94.50 94 ASP A CA 1
ATOM 732 C C . ASP A 1 94 ? 4.392 -7.538 -9.108 1.00 94.50 94 ASP A C 1
ATOM 734 O O . ASP A 1 94 ? 3.264 -7.052 -9.105 1.00 94.50 94 ASP A O 1
ATOM 738 N N . GLU A 1 95 ? 4.879 -8.196 -8.056 1.00 95.88 95 GLU A N 1
ATOM 739 C CA . GLU A 1 95 ? 4.104 -8.497 -6.854 1.00 95.88 95 GLU A CA 1
ATOM 740 C C . GLU A 1 95 ? 4.963 -8.369 -5.593 1.00 95.88 95 GLU A C 1
ATOM 742 O O . GLU A 1 95 ? 6.153 -8.694 -5.590 1.00 95.88 95 GLU A O 1
ATOM 747 N N . LEU A 1 96 ? 4.353 -7.896 -4.510 1.00 95.38 96 LEU A N 1
ATOM 748 C CA . LEU A 1 96 ? 4.925 -7.882 -3.165 1.00 95.38 96 LEU A CA 1
ATOM 749 C C . LEU A 1 96 ? 3.820 -8.073 -2.128 1.00 95.38 96 LEU A C 1
ATOM 751 O O . LEU A 1 96 ? 2.647 -7.849 -2.427 1.00 95.38 96 LEU A O 1
ATOM 755 N N . SER A 1 97 ? 4.178 -8.431 -0.897 1.00 95.31 97 SER A N 1
ATOM 756 C CA . SER A 1 97 ? 3.230 -8.454 0.213 1.00 95.31 97 SER A CA 1
ATOM 757 C C . SER A 1 97 ? 3.432 -7.267 1.152 1.00 95.31 97 SER A C 1
ATOM 759 O O . SER A 1 97 ? 4.548 -6.830 1.447 1.00 95.31 97 SER A O 1
ATOM 761 N N . LEU A 1 98 ? 2.318 -6.732 1.642 1.00 96.00 98 LEU A N 1
ATOM 762 C CA . LEU A 1 98 ? 2.276 -5.763 2.728 1.00 96.00 98 LEU A CA 1
ATOM 763 C C . LEU A 1 98 ? 1.702 -6.453 3.958 1.00 96.00 98 LEU A C 1
ATOM 765 O O . LEU A 1 98 ? 0.608 -7.017 3.930 1.00 96.00 98 LEU A O 1
ATOM 769 N N . HIS A 1 99 ? 2.458 -6.409 5.044 1.00 94.81 99 HIS A N 1
ATOM 770 C CA . HIS A 1 99 ? 2.064 -6.953 6.331 1.00 94.81 99 HIS A CA 1
ATOM 771 C C . HIS A 1 99 ? 1.650 -5.791 7.228 1.00 94.81 99 HIS A C 1
ATOM 773 O O . HIS A 1 99 ? 2.449 -4.894 7.500 1.00 94.81 99 HIS A O 1
ATOM 779 N N . ILE A 1 100 ? 0.408 -5.812 7.696 1.00 94.31 100 ILE A N 1
ATOM 780 C CA . ILE A 1 100 ? -0.137 -4.847 8.647 1.00 94.31 100 ILE A CA 1
ATOM 781 C C . ILE A 1 100 ? -0.110 -5.524 10.018 1.00 94.31 100 ILE A C 1
ATOM 783 O O . ILE A 1 100 ? -0.791 -6.525 10.254 1.00 94.31 100 ILE A O 1
ATOM 787 N N . LEU A 1 101 ? 0.739 -5.013 10.906 1.00 94.00 101 LEU A N 1
ATOM 788 C CA . LEU A 1 101 ? 1.154 -5.674 12.144 1.00 94.00 101 LEU A CA 1
ATOM 789 C C . LEU A 1 101 ? 0.185 -5.372 13.294 1.00 94.00 101 LEU A C 1
ATOM 791 O O . LEU A 1 101 ? 0.539 -4.716 14.272 1.00 94.00 101 LEU A O 1
ATOM 795 N N . ILE A 1 102 ? -1.048 -5.853 13.158 1.00 92.50 102 ILE A N 1
ATOM 796 C CA . ILE A 1 102 ? -2.094 -5.746 14.181 1.00 92.50 102 ILE A CA 1
ATOM 797 C C . ILE A 1 102 ? -2.229 -7.032 15.005 1.00 92.50 102 ILE A C 1
ATOM 799 O O . ILE A 1 102 ? -1.778 -8.107 14.605 1.00 92.50 102 ILE A O 1
ATOM 803 N N . GLN A 1 103 ? -2.865 -6.911 16.169 1.00 86.94 103 GLN A N 1
ATOM 804 C CA . GLN A 1 103 ? -3.215 -8.030 17.046 1.00 86.94 103 GLN A CA 1
ATOM 805 C C . GLN A 1 103 ? -4.652 -8.509 16.770 1.00 86.94 103 GLN A C 1
ATOM 807 O O . GLN A 1 103 ? -5.491 -7.690 16.396 1.00 86.94 103 GLN A O 1
ATOM 812 N N . PRO A 1 104 ? -4.967 -9.802 16.981 1.00 86.19 104 PRO A N 1
ATOM 813 C CA . PRO A 1 104 ? -4.072 -10.872 17.446 1.00 86.19 104 PRO A CA 1
ATOM 814 C C . PRO A 1 104 ? -3.214 -11.486 16.329 1.00 86.19 104 PRO A C 1
ATOM 816 O O . PRO A 1 104 ? -2.261 -12.211 16.607 1.00 86.19 104 PRO A O 1
ATOM 819 N N . LYS A 1 105 ? -3.559 -11.230 15.063 1.00 89.19 105 LYS A N 1
ATOM 820 C CA . LYS A 1 105 ? -2.882 -11.792 13.895 1.00 89.19 105 LYS A CA 1
ATOM 821 C C . LYS A 1 105 ? -2.629 -10.688 12.864 1.00 89.19 105 LYS A C 1
ATOM 823 O O . LYS A 1 105 ? -3.565 -9.947 12.563 1.00 89.19 105 LYS A O 1
ATOM 828 N N . PRO A 1 106 ? -1.417 -10.606 12.283 1.00 92.69 106 PRO A N 1
ATOM 829 C CA . PRO A 1 106 ? -1.141 -9.648 11.226 1.00 92.69 106 PRO A CA 1
ATOM 830 C C . PRO A 1 106 ? -1.993 -9.939 9.990 1.00 92.69 106 PRO A C 1
ATOM 832 O O . PRO A 1 106 ? -2.233 -11.100 9.640 1.00 92.69 106 PRO A O 1
ATOM 835 N N . ILE A 1 107 ? -2.398 -8.876 9.302 1.00 93.25 107 ILE A N 1
ATOM 836 C CA . ILE A 1 107 ? -3.032 -8.976 7.988 1.00 93.25 107 ILE A CA 1
ATOM 837 C C . ILE A 1 107 ? -1.922 -8.982 6.948 1.00 93.25 107 ILE A C 1
ATOM 839 O O . ILE A 1 107 ? -1.070 -8.094 6.939 1.00 93.25 107 ILE A O 1
ATOM 843 N N . ILE A 1 108 ? -1.938 -9.982 6.075 1.00 94.19 108 ILE A N 1
ATOM 844 C CA . ILE A 1 108 ? -1.021 -10.092 4.944 1.00 94.19 108 ILE A CA 1
ATOM 845 C C . ILE A 1 108 ? -1.858 -9.895 3.691 1.00 94.19 108 ILE A C 1
ATOM 847 O O . ILE A 1 108 ? -2.807 -10.641 3.463 1.00 94.19 108 ILE A O 1
ATOM 851 N N . THR A 1 109 ? -1.515 -8.883 2.903 1.00 94.44 109 THR A N 1
ATOM 852 C CA . THR A 1 109 ? -2.155 -8.609 1.616 1.00 94.44 109 THR A CA 1
ATOM 853 C C . THR A 1 109 ? -1.108 -8.579 0.515 1.00 94.44 109 THR A C 1
ATOM 855 O O . THR A 1 109 ? 0.021 -8.137 0.741 1.00 94.44 109 THR A O 1
ATOM 858 N N . TYR A 1 110 ? -1.478 -9.059 -0.664 1.00 96.06 110 TYR A N 1
ATOM 859 C CA . TYR A 1 110 ? -0.618 -9.090 -1.839 1.00 96.06 110 TYR A CA 1
ATOM 860 C C . TYR A 1 110 ? -0.985 -7.923 -2.742 1.00 96.06 110 TYR A C 1
ATOM 862 O O . TYR A 1 110 ? -2.154 -7.727 -3.071 1.00 96.06 110 TYR A O 1
ATOM 870 N N . LEU A 1 111 ? 0.014 -7.128 -3.110 1.00 97.75 111 LEU A N 1
ATOM 871 C CA . LEU A 1 111 ? -0.154 -5.995 -3.998 1.00 97.75 111 LEU A CA 1
ATOM 872 C C . LEU A 1 111 ? 0.455 -6.329 -5.353 1.00 97.75 111 LEU A C 1
ATOM 874 O O . LEU A 1 111 ? 1.604 -6.763 -5.440 1.00 97.75 111 LEU A O 1
ATOM 878 N N . THR A 1 112 ? -0.302 -6.054 -6.406 1.00 97.62 112 THR A N 1
ATOM 879 C CA . THR A 1 112 ? 0.099 -6.293 -7.795 1.00 97.62 112 THR A CA 1
ATOM 880 C C . THR A 1 112 ? 0.430 -4.982 -8.489 1.00 97.62 112 THR A C 1
ATOM 882 O O . THR A 1 112 ? -0.120 -3.931 -8.151 1.00 97.62 112 THR A O 1
ATOM 885 N N . LEU A 1 113 ? 1.361 -5.023 -9.438 1.00 97.06 113 LEU A N 1
ATOM 886 C CA . LEU A 1 113 ? 1.783 -3.855 -10.197 1.00 97.06 113 LEU A CA 1
ATOM 887 C C . LEU A 1 113 ? 0.589 -3.232 -10.932 1.00 97.06 113 LEU A C 1
ATOM 889 O O . LEU A 1 113 ? -0.074 -3.888 -11.731 1.00 97.06 113 LEU A O 1
ATOM 893 N N . GLY A 1 114 ? 0.343 -1.952 -10.666 1.00 95.94 114 GLY A N 1
ATOM 894 C CA . GLY A 1 114 ? -0.656 -1.149 -11.364 1.00 95.94 114 GLY A CA 1
ATOM 895 C C . GLY A 1 114 ? -0.023 -0.188 -12.366 1.00 95.94 114 GLY A C 1
ATOM 896 O O . GLY A 1 114 ? 1.187 0.059 -12.343 1.00 95.94 114 GLY A O 1
ATOM 897 N N . ASN A 1 115 ? -0.857 0.408 -13.220 1.00 94.06 115 ASN A N 1
ATOM 898 C CA . ASN A 1 115 ? -0.429 1.523 -14.055 1.00 94.06 115 ASN A CA 1
ATOM 899 C C . ASN A 1 115 ? -0.408 2.810 -13.218 1.00 94.06 115 ASN A C 1
ATOM 901 O O . ASN A 1 115 ? -1.413 3.201 -12.631 1.00 94.06 115 ASN A O 1
ATOM 905 N N . VAL A 1 116 ? 0.742 3.483 -13.158 1.00 92.50 116 VAL A N 1
ATOM 906 C CA . VAL A 1 116 ? 0.906 4.716 -12.376 1.00 92.50 116 VAL A CA 1
ATOM 907 C C . VAL A 1 116 ? -0.022 5.838 -12.844 1.00 92.50 116 VAL A C 1
ATOM 909 O O . VAL A 1 116 ? -0.472 6.629 -12.015 1.00 92.50 116 VAL A O 1
ATOM 912 N N . GLU A 1 117 ? -0.342 5.881 -14.141 1.00 93.38 117 GLU A N 1
ATOM 913 C CA . GLU A 1 117 ? -1.203 6.898 -14.759 1.00 93.38 117 GLU A CA 1
ATOM 914 C C . GLU A 1 117 ? -2.596 6.943 -14.112 1.00 93.38 117 GLU A C 1
ATOM 916 O O . GLU A 1 117 ? -3.133 8.028 -13.883 1.00 93.38 117 GLU A O 1
ATOM 921 N N . ASP A 1 118 ? -3.114 5.786 -13.688 1.00 94.44 118 ASP A N 1
ATOM 922 C CA . ASP A 1 118 ? -4.423 5.656 -13.038 1.00 94.44 118 ASP A CA 1
ATOM 923 C C . ASP A 1 118 ? -4.458 6.277 -11.629 1.00 94.44 118 ASP A C 1
ATOM 925 O O . ASP A 1 118 ? -5.528 6.554 -11.083 1.00 94.44 118 ASP A O 1
ATOM 929 N N . TYR A 1 119 ? -3.289 6.520 -11.024 1.00 92.56 119 TYR A N 1
ATOM 930 C CA . TYR A 1 119 ? -3.162 6.968 -9.633 1.00 92.56 119 TYR A CA 1
ATOM 931 C C . TYR A 1 119 ? -2.442 8.310 -9.476 1.00 92.56 119 TYR A C 1
ATOM 933 O O . TYR A 1 119 ? -2.212 8.759 -8.349 1.00 92.56 119 TYR A O 1
ATOM 941 N N . VAL A 1 120 ? -2.133 9.003 -10.577 1.00 90.88 120 VAL A N 1
ATOM 942 C 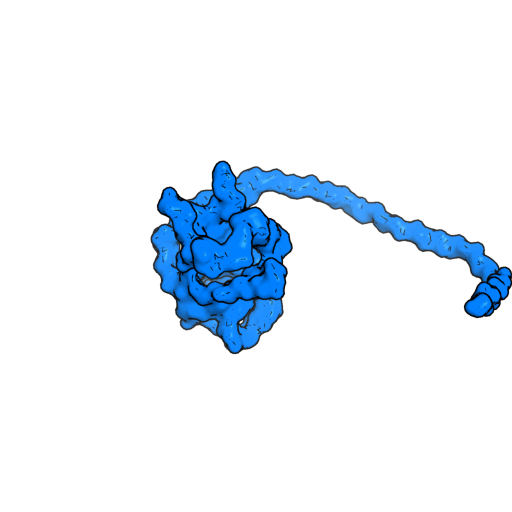CA . VAL A 1 120 ? -1.496 10.332 -10.546 1.00 90.88 120 VAL A CA 1
ATOM 943 C C . VAL A 1 120 ? -2.320 11.322 -9.722 1.00 90.88 120 VAL A C 1
ATOM 945 O O . VAL A 1 120 ? -1.766 12.041 -8.891 1.00 90.88 120 VAL A O 1
ATOM 948 N N . GLY A 1 121 ? -3.647 11.326 -9.887 1.00 90.12 121 GLY A N 1
ATOM 949 C CA . GLY A 1 121 ? -4.537 12.198 -9.114 1.00 90.12 121 GLY A CA 1
ATOM 950 C C . GLY A 1 121 ? -4.425 11.969 -7.603 1.00 90.12 121 GLY A C 1
ATOM 951 O O . GLY A 1 121 ? -4.330 12.926 -6.836 1.00 90.12 121 GLY A O 1
ATOM 952 N N . GLN A 1 122 ? -4.339 10.704 -7.179 1.00 89.12 122 GLN A N 1
ATOM 953 C CA . GLN A 1 122 ? -4.146 10.345 -5.773 1.00 89.12 122 GLN A CA 1
ATOM 954 C C . GLN A 1 122 ? -2.772 10.793 -5.259 1.00 89.12 122 GLN A C 1
ATOM 956 O O . GLN A 1 122 ? -2.668 11.309 -4.147 1.00 89.12 122 GLN A O 1
ATOM 961 N N . LEU A 1 123 ? -1.719 10.628 -6.064 1.00 89.00 123 LEU A N 1
ATOM 962 C CA . LEU A 1 123 ? -0.372 11.069 -5.707 1.00 89.00 123 LEU A CA 1
ATOM 963 C C . LEU A 1 123 ? -0.319 12.592 -5.504 1.00 89.00 123 LEU A C 1
ATOM 965 O O . LEU A 1 123 ? 0.284 13.068 -4.543 1.00 89.00 123 LEU A O 1
ATOM 969 N N . ILE A 1 124 ? -0.980 13.356 -6.380 1.00 89.38 124 ILE A N 1
ATOM 970 C CA . ILE A 1 124 ? -1.101 14.814 -6.266 1.00 89.38 124 ILE A CA 1
ATOM 971 C C . ILE A 1 124 ? -1.819 15.186 -4.965 1.00 89.38 124 ILE A C 1
ATOM 973 O O . ILE A 1 124 ? -1.301 15.991 -4.192 1.00 89.38 124 ILE A O 1
ATOM 977 N N . GLU A 1 125 ? -2.972 14.576 -4.691 1.00 88.38 125 GLU A N 1
ATOM 978 C CA . GLU A 1 125 ? -3.754 14.837 -3.480 1.00 88.38 125 GLU A CA 1
ATOM 979 C C . GLU A 1 125 ? -2.937 14.584 -2.203 1.00 88.38 125 GLU A C 1
ATOM 981 O O . GLU A 1 125 ? -2.889 15.425 -1.300 1.00 88.38 125 GLU A O 1
ATOM 986 N N . VAL A 1 126 ? -2.247 13.443 -2.144 1.00 87.50 126 VAL A N 1
ATOM 987 C CA . VAL A 1 126 ? -1.396 13.080 -1.008 1.00 87.50 126 VAL A CA 1
ATOM 988 C C . VAL A 1 126 ? -0.222 14.042 -0.872 1.00 87.50 126 VAL A C 1
ATOM 990 O O . VAL A 1 126 ? 0.075 14.469 0.242 1.00 87.50 126 VAL A O 1
ATOM 993 N N . ASN A 1 127 ? 0.408 14.454 -1.973 1.00 86.88 127 ASN A N 1
ATOM 994 C CA . ASN A 1 127 ? 1.479 15.449 -1.933 1.00 86.88 127 ASN A CA 1
ATOM 995 C C . ASN A 1 127 ? 0.997 16.783 -1.354 1.00 86.88 127 ASN A C 1
ATOM 997 O O . ASN A 1 127 ? 1.655 17.321 -0.466 1.00 86.88 127 ASN A O 1
ATOM 1001 N N . TYR A 1 128 ? -0.162 17.295 -1.776 1.00 86.75 128 TYR A N 1
ATOM 1002 C CA . TYR A 1 128 ? -0.724 18.519 -1.194 1.00 86.75 128 TYR A CA 1
ATOM 1003 C C . TYR A 1 128 ? -1.011 18.365 0.301 1.00 86.75 128 TYR A C 1
ATOM 1005 O O . TYR A 1 128 ? -0.657 19.247 1.085 1.00 86.75 128 TYR A O 1
ATOM 1013 N N . LYS A 1 129 ? -1.574 17.225 0.720 1.00 84.50 129 LYS A N 1
ATOM 1014 C CA . LYS A 1 129 ? -1.793 16.920 2.141 1.00 84.50 129 LYS A CA 1
ATOM 1015 C C . LYS A 1 129 ? -0.482 16.907 2.921 1.00 84.50 129 LYS A C 1
ATOM 1017 O O . LYS A 1 129 ? -0.395 17.559 3.957 1.00 84.50 129 LYS A O 1
ATOM 1022 N N . LEU A 1 130 ? 0.548 16.229 2.419 1.00 82.75 130 LEU A N 1
ATOM 1023 C CA . LEU A 1 130 ? 1.866 16.163 3.055 1.00 82.75 130 LEU A CA 1
ATOM 1024 C C . LEU A 1 130 ? 2.533 17.539 3.157 1.00 82.75 130 LEU A C 1
ATOM 1026 O O . LEU A 1 130 ? 3.092 17.855 4.203 1.00 82.75 130 LEU A O 1
ATOM 1030 N N . LEU A 1 131 ? 2.437 18.363 2.111 1.00 83.94 131 LEU A N 1
ATOM 1031 C CA . LEU A 1 131 ? 2.979 19.726 2.089 1.00 83.94 131 LEU A CA 1
ATOM 1032 C C . LEU A 1 131 ? 2.222 20.682 3.017 1.00 83.94 131 LEU A C 1
ATOM 1034 O O . LEU A 1 131 ? 2.812 21.620 3.542 1.00 83.94 131 LEU A O 1
ATOM 1038 N N . SER A 1 132 ? 0.927 20.444 3.231 1.00 81.56 132 SER A N 1
ATOM 1039 C CA . SER A 1 132 ? 0.103 21.235 4.149 1.00 81.56 132 SER A CA 1
ATOM 1040 C C . SER A 1 132 ? 0.303 20.883 5.626 1.00 81.56 132 SER A C 1
ATOM 1042 O O . SER A 1 132 ? -0.211 21.593 6.492 1.00 81.56 132 SER A O 1
ATOM 1044 N N . ARG A 1 133 ? 1.030 19.797 5.942 1.00 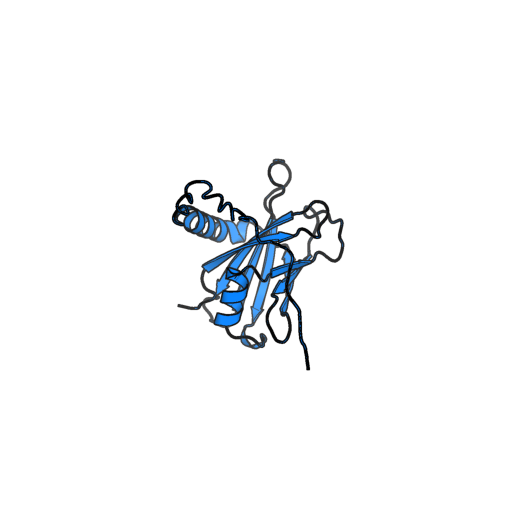76.75 133 ARG A N 1
ATOM 1045 C CA . ARG A 1 133 ? 1.284 19.415 7.337 1.00 76.75 133 ARG A CA 1
ATOM 1046 C C . ARG A 1 133 ? 2.111 20.511 8.017 1.00 76.75 133 ARG A C 1
ATOM 1048 O O . ARG A 1 133 ? 3.116 20.941 7.446 1.00 76.75 133 ARG A O 1
ATOM 1055 N N . PRO A 1 134 ? 1.734 20.946 9.234 1.00 73.88 134 PRO A N 1
ATOM 1056 C CA . PRO A 1 134 ? 2.533 21.897 9.989 1.00 73.88 134 PRO A CA 1
ATOM 1057 C C . PRO A 1 134 ? 3.961 21.374 10.107 1.00 73.88 134 PRO A C 1
ATOM 1059 O O . PRO A 1 134 ? 4.176 20.223 10.496 1.00 73.88 134 PRO A O 1
ATOM 1062 N N . VAL A 1 135 ? 4.940 22.209 9.761 1.00 65.69 135 VAL A N 1
ATOM 1063 C CA . VAL A 1 135 ? 6.342 21.895 10.036 1.00 65.69 135 VAL A CA 1
ATOM 1064 C C . VAL A 1 135 ? 6.446 21.734 11.546 1.00 65.69 135 VAL A C 1
ATOM 1066 O O . VAL A 1 135 ? 6.116 22.670 12.276 1.00 65.69 135 VAL A O 1
ATOM 1069 N N . ALA A 1 136 ? 6.841 20.543 12.007 1.00 60.16 136 ALA A N 1
ATOM 1070 C CA . ALA A 1 136 ? 7.058 20.309 13.427 1.00 60.16 136 ALA A CA 1
ATOM 1071 C C . ALA A 1 136 ? 7.941 21.447 13.963 1.00 60.16 136 ALA A C 1
ATOM 1073 O O . ALA A 1 136 ? 8.952 21.764 13.319 1.00 60.16 136 ALA A O 1
ATOM 1074 N N . PRO A 1 137 ? 7.561 22.106 15.073 1.00 49.59 137 PRO A N 1
ATOM 1075 C CA . PRO A 1 137 ? 8.420 23.114 15.664 1.00 49.59 137 PRO A CA 1
ATOM 1076 C C . PRO A 1 137 ? 9.782 22.461 15.874 1.00 49.59 137 PRO A C 1
ATOM 1078 O O . PRO A 1 137 ? 9.863 21.343 16.385 1.00 49.59 137 PRO A O 1
ATOM 1081 N N . LYS A 1 138 ? 10.845 23.120 15.403 1.00 48.03 138 LYS A N 1
ATOM 1082 C CA . LYS A 1 138 ? 12.202 22.698 15.736 1.00 48.03 138 LYS A CA 1
ATOM 1083 C C . LYS A 1 138 ? 12.244 22.676 17.259 1.00 48.03 138 LYS A C 1
ATOM 1085 O O . LYS A 1 138 ? 12.149 23.737 17.867 1.00 48.03 138 LYS A O 1
ATOM 1090 N N . GLU A 1 139 ? 12.309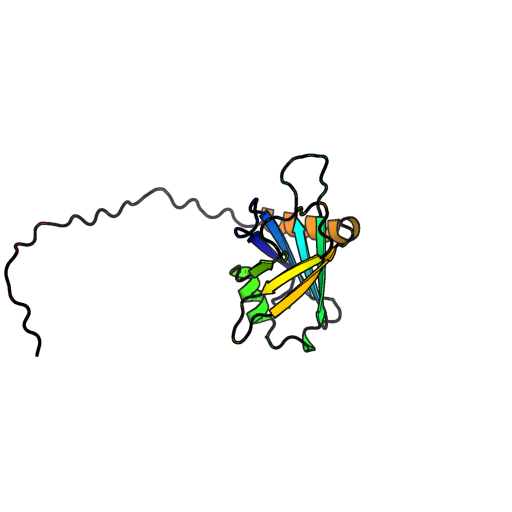 21.495 17.866 1.00 46.66 139 GLU A N 1
ATOM 1091 C CA . GLU A 1 139 ? 12.737 21.410 19.253 1.00 46.66 139 GLU A CA 1
ATOM 1092 C C . GLU A 1 139 ? 14.104 22.082 19.293 1.00 46.66 139 GLU A C 1
ATOM 1094 O O . GLU A 1 139 ? 15.071 21.611 18.683 1.00 46.66 139 GLU A O 1
ATOM 1099 N N . ASP A 1 140 ? 14.140 23.251 19.926 1.00 40.47 140 ASP A N 1
ATOM 1100 C CA . ASP A 1 140 ? 15.375 23.946 20.200 1.00 40.47 140 ASP A CA 1
ATOM 1101 C C . ASP A 1 140 ? 16.331 22.971 20.881 1.00 40.47 140 ASP A C 1
ATOM 1103 O O . ASP A 1 140 ? 16.002 22.270 21.839 1.00 40.47 140 ASP A O 1
ATOM 1107 N N . SER A 1 141 ? 17.527 22.933 20.312 1.00 42.75 141 SER A N 1
ATOM 1108 C CA . SER A 1 141 ? 18.713 22.230 20.761 1.00 42.75 141 SER A CA 1
ATOM 1109 C C . SER A 1 141 ? 18.719 21.815 22.239 1.00 42.75 141 SER A C 1
ATOM 1111 O O . SER A 1 141 ? 18.696 22.652 23.139 1.00 42.75 141 SER A O 1
ATOM 1113 N N . CYS A 1 142 ? 18.961 20.526 22.472 1.00 40.91 142 CYS A N 1
ATOM 1114 C CA . CYS A 1 142 ? 19.985 20.080 23.414 1.00 40.91 142 CYS A CA 1
ATOM 1115 C C . CYS A 1 142 ? 19.958 20.762 24.801 1.00 40.91 142 CYS A C 1
ATOM 1117 O O . CYS A 1 142 ? 20.910 21.439 25.187 1.00 40.91 142 CYS A O 1
ATOM 1119 N N . LYS A 1 143 ? 18.937 20.494 25.625 1.00 34.62 143 LYS A N 1
ATOM 1120 C CA . LYS A 1 143 ? 19.158 20.468 27.081 1.00 34.62 143 LYS A CA 1
ATOM 1121 C C . LYS A 1 143 ? 19.700 19.097 27.452 1.00 34.62 143 LYS A C 1
ATOM 1123 O O . LYS A 1 143 ? 18.985 18.188 27.855 1.00 34.62 143 LYS A O 1
ATOM 1128 N N . ARG A 1 144 ? 21.011 18.972 27.253 1.00 34.50 144 ARG A N 1
ATOM 1129 C CA . ARG A 1 144 ? 21.876 17.931 27.800 1.00 34.50 144 ARG A CA 1
ATOM 1130 C C . ARG A 1 144 ? 21.676 17.928 29.326 1.00 34.50 144 ARG A C 1
ATOM 1132 O O . ARG A 1 144 ? 22.289 18.731 30.025 1.00 34.50 144 ARG A O 1
ATOM 1139 N N . PHE A 1 145 ? 20.776 17.086 29.838 1.00 31.70 145 PHE A N 1
ATOM 1140 C CA . PHE A 1 145 ? 20.677 16.809 31.271 1.00 31.70 145 PHE A CA 1
ATOM 1141 C C . PHE A 1 145 ? 21.953 16.072 31.678 1.00 31.70 145 PHE A C 1
ATOM 1143 O O . PHE A 1 145 ? 22.072 14.858 31.545 1.00 31.70 145 PHE A O 1
ATOM 1150 N N . TRP A 1 146 ? 22.942 16.832 32.138 1.00 31.00 146 TRP A N 1
ATOM 1151 C CA . TRP A 1 146 ? 24.013 16.287 32.952 1.00 31.00 146 TRP A CA 1
ATOM 1152 C C . TRP A 1 146 ? 23.392 15.910 34.293 1.00 31.00 146 TRP A C 1
ATOM 1154 O O . TRP A 1 146 ? 23.152 16.774 35.135 1.00 31.00 146 TRP A O 1
ATOM 1164 N N . ILE A 1 147 ? 23.117 14.623 34.501 1.00 36.03 147 ILE A N 1
ATOM 1165 C CA . ILE A 1 147 ? 23.026 14.109 35.864 1.00 36.03 147 ILE A CA 1
ATOM 1166 C C . ILE A 1 147 ? 24.459 14.147 36.391 1.00 36.03 147 ILE A C 1
ATOM 1168 O O . ILE A 1 147 ? 25.286 13.298 36.067 1.00 36.03 147 ILE A O 1
ATOM 1172 N N . SER A 1 148 ? 24.771 15.202 37.140 1.00 34.56 148 SER A N 1
ATOM 1173 C CA . SER A 1 148 ? 25.979 15.262 37.948 1.00 34.56 148 SER A CA 1
ATOM 1174 C C . SER A 1 148 ? 25.841 14.188 39.024 1.00 34.56 148 SER A C 1
ATOM 1176 O O . SER A 1 148 ? 25.047 14.337 39.953 1.00 34.56 148 SER A O 1
ATOM 1178 N N . VAL A 1 149 ? 26.553 13.069 38.873 1.00 35.72 149 VAL A N 1
ATOM 1179 C CA . VAL A 1 149 ? 26.700 12.083 39.947 1.00 35.72 149 VAL A CA 1
ATOM 1180 C C . VAL A 1 149 ? 27.622 12.715 40.983 1.00 35.72 149 VAL A C 1
ATOM 1182 O O . VAL A 1 149 ? 28.843 12.581 40.939 1.00 35.72 149 VAL A O 1
ATOM 1185 N N . ALA A 1 150 ? 27.023 13.482 41.890 1.00 35.09 150 ALA A N 1
ATOM 1186 C CA . ALA A 1 150 ? 27.683 13.915 43.101 1.00 35.09 150 ALA A CA 1
ATOM 1187 C C . ALA A 1 150 ? 27.953 12.671 43.958 1.00 35.09 150 ALA A C 1
ATOM 1189 O O . ALA A 1 150 ? 27.030 12.059 44.486 1.00 35.09 150 ALA A O 1
ATOM 1190 N N . SER A 1 151 ? 29.232 12.294 44.026 1.00 39.34 151 SER A N 1
ATOM 1191 C CA . SER A 1 151 ? 29.909 11.702 45.184 1.00 39.34 151 SER A CA 1
ATOM 1192 C C . SER A 1 151 ? 28.978 11.147 46.275 1.00 39.34 151 SER A C 1
ATOM 1194 O O . SER A 1 151 ? 28.607 11.866 47.203 1.00 39.34 151 SER A O 1
ATOM 1196 N N . MET A 1 152 ? 28.681 9.849 46.223 1.00 30.50 152 MET A N 1
ATOM 1197 C CA . MET A 1 152 ? 28.146 9.109 47.366 1.00 30.50 152 MET A CA 1
ATOM 1198 C C . MET A 1 152 ? 29.179 8.072 47.813 1.00 30.50 152 MET A C 1
ATOM 1200 O O . MET A 1 152 ? 29.585 7.201 47.046 1.00 30.50 152 MET A O 1
ATOM 1204 N N . ASN A 1 153 ? 29.631 8.241 49.058 1.00 35.88 153 ASN A N 1
ATOM 1205 C CA . ASN A 1 153 ? 30.534 7.356 49.790 1.00 35.88 153 ASN A CA 1
ATOM 1206 C C . ASN A 1 153 ? 30.084 5.882 49.734 1.00 35.88 153 ASN A C 1
ATOM 1208 O O . ASN A 1 153 ? 28.886 5.611 49.844 1.00 35.88 153 ASN A O 1
ATOM 1212 N N . PRO A 1 154 ? 31.018 4.915 49.665 1.00 41.56 154 PRO A N 1
ATOM 1213 C CA . PRO A 1 154 ? 30.690 3.501 49.657 1.00 41.56 154 PRO A CA 1
ATOM 1214 C C . PRO A 1 154 ? 30.661 2.973 51.092 1.00 41.56 154 PRO A C 1
ATOM 1216 O O . PRO A 1 154 ? 31.675 2.507 51.603 1.00 41.56 154 PRO A O 1
ATOM 1219 N N . THR A 1 155 ? 29.523 3.052 51.780 1.00 37.28 155 THR A N 1
ATOM 1220 C CA . THR A 1 155 ? 29.255 2.198 52.953 1.00 37.28 155 THR A CA 1
ATOM 1221 C C . THR A 1 155 ? 27.793 2.303 53.371 1.00 37.28 155 THR A C 1
ATOM 1223 O O . THR A 1 155 ? 27.378 3.334 53.885 1.00 37.28 155 THR A O 1
ATOM 1226 N N . CYS A 1 156 ? 27.011 1.246 53.131 1.00 32.12 156 CYS A N 1
ATOM 1227 C CA . CYS A 1 156 ? 26.259 0.531 54.171 1.00 32.12 156 CYS A CA 1
ATOM 1228 C C . CYS A 1 156 ? 25.239 -0.442 53.560 1.00 32.12 156 CYS A C 1
ATOM 1230 O O . CYS A 1 156 ? 24.293 -0.040 52.894 1.00 32.12 156 CYS A O 1
ATOM 1232 N N . ALA A 1 157 ? 25.499 -1.722 53.841 1.00 32.44 157 ALA A N 1
ATOM 1233 C CA . ALA A 1 157 ? 24.579 -2.826 54.107 1.00 32.44 157 ALA A CA 1
ATOM 1234 C C . ALA A 1 157 ? 23.271 -2.924 53.300 1.00 32.44 157 ALA A C 1
ATOM 1236 O O . ALA A 1 157 ? 22.278 -2.255 53.571 1.00 32.44 157 ALA A O 1
ATOM 1237 N N . ILE A 1 158 ? 23.261 -3.909 52.401 1.00 34.00 158 ILE A N 1
ATOM 1238 C CA . ILE A 1 158 ? 22.056 -4.591 51.938 1.00 34.00 158 ILE A CA 1
ATOM 1239 C C . ILE A 1 158 ? 21.692 -5.631 53.010 1.00 34.00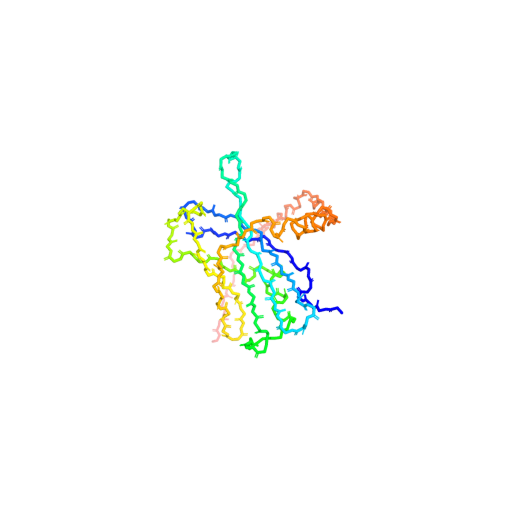 158 ILE A C 1
ATOM 1241 O O . ILE A 1 158 ? 22.502 -6.514 53.288 1.00 34.00 158 ILE A O 1
ATOM 1245 N N . SER A 1 159 ? 20.487 -5.544 53.573 1.00 32.03 159 SER A N 1
ATOM 1246 C CA . SER A 1 159 ? 19.821 -6.666 54.245 1.00 32.03 159 SER A CA 1
ATOM 1247 C C . SER A 1 159 ? 18.602 -7.041 53.407 1.00 32.03 159 SER A C 1
ATOM 1249 O O . SER A 1 159 ? 17.745 -6.194 53.161 1.00 32.03 159 SER A O 1
ATOM 1251 N N . ILE A 1 160 ? 18.561 -8.286 52.942 1.00 36.50 160 ILE A N 1
ATOM 1252 C CA . ILE A 1 160 ? 17.412 -8.930 52.297 1.00 36.50 160 ILE A CA 1
ATOM 1253 C C . ILE A 1 160 ? 17.003 -10.061 53.249 1.00 36.50 160 ILE A C 1
ATOM 1255 O O . ILE A 1 160 ? 17.885 -10.799 53.694 1.00 36.50 160 ILE A O 1
ATOM 1259 N N . GLU A 1 161 ? 15.717 -10.145 53.596 1.00 35.69 161 GLU A N 1
ATOM 1260 C CA . GLU A 1 161 ? 15.119 -11.375 54.147 1.00 35.69 161 GLU A CA 1
ATOM 1261 C C . GLU A 1 161 ? 15.026 -12.457 53.067 1.00 35.69 161 GLU A C 1
ATOM 1263 O O . GLU A 1 161 ? 14.595 -12.124 51.938 1.00 35.69 161 GLU A O 1
#

Sequence (161 aa):
MSPLESLSQRIHATLLSPPAKFLLTSKRAVDDQWWRLRLFWNDGGDSKTGVRVWTADINLEEVSATEEVLAAAIETGMLHVDCGRRSVNLSTLDELSLHILIQPKPIITYLTLGNVEDYVGQLIEVNYKLLSRPVAPKEDSCKRFWISVASMNPTCAISIE

Foldseek 3Di:
DQLQAFDWAWAWQVLAVVIFIWIWTWHQDPVNQWIKIKIWGDPPDDPVQDIWIWIDIDGVVPPPDGSNQQSVLRVVNQKHKAQPDRYDDPSPRFKTWMWRRGPPDIDIDMTGTDDVVVCVVVVVVSVVVVVPPPDPPPPPDDPPPPPPPPDDDDDDDDDDD

pLDDT: mean 80.61, std 20.37, range [30.5, 97.75]

Radius of gyration: 22.09 Å; chains: 1; bounding box: 50×37×71 Å

Secondary structure (DSSP, 8-state):
--TTTTEEEEEEETTSSS-EEEEEEEEE-TTSSEEEEEEEE--SS-TTS--EEEEEEEEGGG-SS-HHHHHHHHHTT-EEEE-SSSS--GGG--EEEEEE--SSS-EEEEEEEE-GGGGHHHHHHHHHHHHHSPPPP---S--------------------